Protein AF-A0A9N7R748-F1 (afdb_monomer_lite)

Secondary structure (DSSP, 8-state):
--SHHHHHHHTSTTTHHHHHHHHHHHHH-HHHHHHHHHHHHHHHHHHHHHHHHHHS-----------------------------THHHHHHHHHHHHHHTT-S-----HHHHHHHSPPPP--TT--HHHHHHHHTTT-HHHHHHTT--

InterPro domains:
  IPR008906 HAT, C-terminal dimerisation domain [PF05699] (110-140)
  IPR012337 Ribonuclease H-like superfamily [SSF53098] (3-142)
  IPR025525 hAT-like transposase, RNase-H fold [PF14372] (2-51)

Sequence (149 aa):
MNRIIFWATVFDPRDKFEFMEYSLSEMYGAEQGVALFESVKNGLFELFTEYERKYQPNVEDDNRGSSSSVSHVIDDFNSEKVMKKPVNRLKARYEKHKLESGSGRIKKTELQVYLDEEVLEDCEDLDVLKWWKINSGRFPFFRDWHVIF

Radius of gyration: 24.4 Å; chains: 1; bounding box: 74×35×53 Å

Structure (mmCIF, N/CA/C/O backbone):
data_AF-A0A9N7R748-F1
#
_entry.id   AF-A0A9N7R748-F1
#
loop_
_atom_site.group_PDB
_atom_site.id
_atom_site.type_symbol
_atom_site.label_atom_id
_atom_site.label_alt_id
_atom_site.label_comp_id
_atom_site.label_asym_id
_atom_site.label_entity_id
_atom_site.label_seq_id
_atom_site.pdbx_PDB_ins_code
_atom_site.Cartn_x
_atom_site.Cart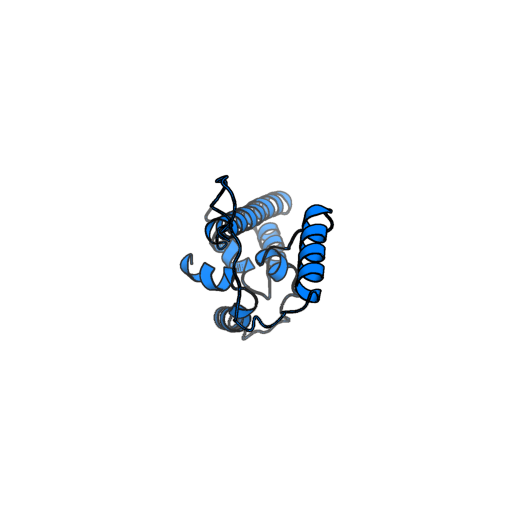n_y
_atom_site.Cartn_z
_atom_site.occupancy
_atom_site.B_iso_or_equiv
_atom_site.auth_seq_id
_atom_site.auth_comp_id
_atom_site.auth_asym_id
_atom_site.auth_atom_id
_atom_site.pdbx_PDB_model_num
ATOM 1 N N . MET A 1 1 ? 0.770 -8.193 16.420 1.00 70.25 1 MET A N 1
ATOM 2 C CA . MET A 1 1 ? -0.147 -8.172 15.260 1.00 70.25 1 MET A CA 1
ATOM 3 C C . MET A 1 1 ? 0.654 -8.491 14.010 1.00 70.25 1 MET A C 1
ATOM 5 O O . MET A 1 1 ? 1.737 -7.934 13.866 1.00 70.25 1 MET A O 1
ATOM 9 N N . ASN A 1 2 ? 0.176 -9.393 13.150 1.00 82.69 2 ASN A N 1
ATOM 10 C CA . ASN A 1 2 ? 0.826 -9.644 11.863 1.00 82.69 2 ASN A CA 1
ATOM 11 C C . ASN A 1 2 ? 0.501 -8.473 10.920 1.00 82.69 2 ASN A C 1
ATOM 13 O O . ASN A 1 2 ? -0.669 -8.252 10.633 1.00 82.69 2 ASN A O 1
ATOM 17 N N . ARG A 1 3 ? 1.505 -7.692 10.500 1.00 86.38 3 ARG A N 1
ATOM 18 C CA . ARG A 1 3 ? 1.302 -6.499 9.651 1.00 86.38 3 ARG A CA 1
ATOM 19 C C . ARG A 1 3 ? 1.166 -6.835 8.163 1.00 86.38 3 ARG A C 1
ATOM 21 O O . ARG A 1 3 ? 0.595 -6.049 7.419 1.00 86.38 3 ARG A O 1
ATOM 28 N N . ILE A 1 4 ? 1.613 -8.025 7.756 1.00 87.00 4 ILE A N 1
ATOM 29 C CA . ILE A 1 4 ? 1.618 -8.475 6.358 1.00 87.00 4 ILE A CA 1
ATOM 30 C C . ILE A 1 4 ? 0.207 -8.510 5.773 1.00 87.00 4 ILE A C 1
ATOM 32 O O . ILE A 1 4 ? 0.007 -8.092 4.638 1.00 87.00 4 ILE A O 1
ATOM 36 N N . ILE A 1 5 ? -0.774 -8.952 6.564 1.00 87.31 5 ILE A N 1
ATOM 37 C CA . ILE A 1 5 ? -2.171 -9.034 6.117 1.00 87.31 5 ILE A CA 1
ATOM 38 C C . ILE A 1 5 ? -2.730 -7.663 5.726 1.00 87.31 5 ILE A C 1
ATOM 40 O O . ILE A 1 5 ? -3.537 -7.578 4.813 1.00 87.31 5 ILE A O 1
ATOM 44 N N . PHE A 1 6 ? -2.272 -6.599 6.387 1.00 89.81 6 PHE A N 1
ATOM 45 C CA . PHE A 1 6 ? -2.672 -5.236 6.067 1.00 89.81 6 PHE A CA 1
ATOM 46 C C . PHE A 1 6 ? -1.907 -4.743 4.843 1.00 89.81 6 PHE A C 1
ATOM 48 O O . PHE A 1 6 ? -2.494 -4.205 3.918 1.00 89.81 6 PHE A O 1
ATOM 55 N N . TRP A 1 7 ? -0.598 -4.977 4.770 1.00 91.38 7 TRP A N 1
ATOM 56 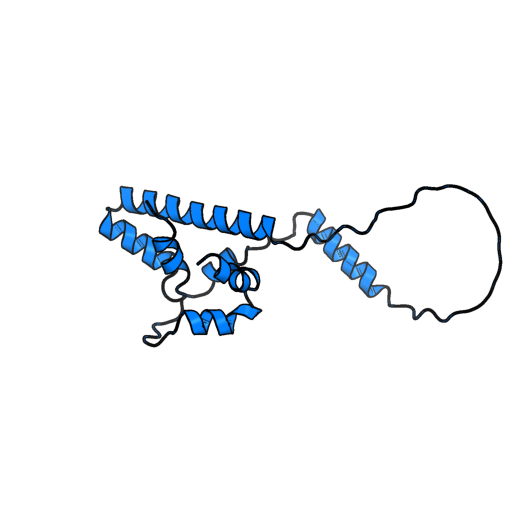C CA . TRP A 1 7 ? 0.178 -4.567 3.597 1.00 91.38 7 TRP A CA 1
ATOM 57 C C . TRP A 1 7 ? -0.330 -5.194 2.297 1.00 91.38 7 TRP A C 1
ATOM 59 O O . TRP A 1 7 ? -0.342 -4.515 1.277 1.00 91.38 7 TRP A O 1
ATOM 69 N N . ALA A 1 8 ? -0.818 -6.437 2.337 1.00 88.25 8 ALA A N 1
ATOM 70 C CA . ALA A 1 8 ? -1.440 -7.082 1.184 1.00 88.25 8 ALA A CA 1
ATOM 71 C C . ALA A 1 8 ? -2.620 -6.275 0.611 1.00 88.25 8 ALA A C 1
ATOM 73 O O . ALA A 1 8 ? -2.753 -6.205 -0.607 1.00 88.25 8 ALA A O 1
ATOM 74 N N . THR A 1 9 ? -3.427 -5.616 1.455 1.00 88.75 9 THR A N 1
ATOM 75 C CA . THR A 1 9 ? -4.554 -4.788 0.986 1.00 88.75 9 THR A CA 1
ATOM 76 C C . THR A 1 9 ? -4.083 -3.490 0.335 1.00 88.75 9 THR A C 1
ATOM 78 O O . THR A 1 9 ? -4.725 -3.007 -0.587 1.00 88.75 9 THR A O 1
ATOM 81 N N . VAL A 1 10 ? -2.934 -2.940 0.752 1.00 92.06 10 VAL A N 1
ATOM 82 C CA . VAL A 1 10 ? -2.349 -1.734 0.130 1.00 92.06 10 VAL A CA 1
ATOM 83 C C . VAL A 1 10 ? -1.944 -2.001 -1.316 1.00 92.06 10 VAL A C 1
ATOM 85 O O . VAL A 1 10 ? -2.014 -1.106 -2.154 1.00 92.06 10 VAL A O 1
ATOM 88 N N . PHE A 1 11 ? -1.511 -3.226 -1.617 1.00 90.44 11 PHE A N 1
ATOM 89 C CA . PHE A 1 11 ? -1.108 -3.632 -2.963 1.00 90.44 11 PHE A CA 1
ATOM 90 C C . PHE A 1 11 ? -2.288 -3.968 -3.883 1.00 90.44 11 PHE A C 1
ATOM 92 O O . PHE A 1 11 ? -2.059 -4.361 -5.028 1.00 90.44 11 PHE A O 1
ATOM 99 N N . ASP A 1 12 ? -3.530 -3.786 -3.425 1.00 90.50 12 ASP A N 1
ATOM 100 C CA . ASP A 1 12 ? -4.678 -3.687 -4.319 1.00 90.50 12 ASP A CA 1
ATOM 101 C C . ASP A 1 12 ? -4.759 -2.255 -4.886 1.00 90.50 12 ASP A C 1
ATOM 103 O O . ASP A 1 12 ? -4.923 -1.295 -4.122 1.00 90.50 12 ASP A O 1
ATOM 107 N N . PRO A 1 13 ? -4.630 -2.071 -6.212 1.00 90.56 13 PRO A N 1
ATOM 108 C CA . PRO A 1 13 ? -4.607 -0.748 -6.833 1.00 90.56 13 PRO A CA 1
ATOM 109 C C . PRO A 1 13 ? -5.953 -0.004 -6.788 1.00 90.56 13 PRO A C 1
ATOM 111 O O . PRO A 1 13 ? -5.984 1.159 -7.187 1.00 90.56 13 PRO A O 1
ATOM 114 N N . ARG A 1 14 ? -7.042 -0.636 -6.329 1.00 90.12 14 ARG A N 1
ATOM 115 C CA . ARG A 1 14 ? -8.365 -0.001 -6.155 1.00 90.12 14 ARG A CA 1
ATOM 116 C C . ARG A 1 14 ? -8.507 0.753 -4.834 1.00 90.12 14 ARG A C 1
ATOM 118 O O . ARG A 1 14 ? -9.215 1.744 -4.768 1.00 90.12 14 ARG A O 1
ATOM 125 N N . ASP A 1 15 ? -7.809 0.287 -3.805 1.00 86.62 15 ASP A N 1
ATOM 126 C CA . ASP A 1 15 ? -8.146 0.604 -2.414 1.00 86.62 15 ASP A CA 1
ATOM 127 C C . ASP A 1 15 ? -6.992 1.284 -1.662 1.00 86.62 15 ASP A C 1
ATOM 129 O O . ASP A 1 15 ? -7.191 2.214 -0.873 1.00 86.62 15 ASP A O 1
ATOM 133 N N . LYS A 1 16 ? -5.760 0.814 -1.910 1.00 91.44 16 LYS A N 1
ATOM 134 C CA . LYS A 1 16 ? -4.505 1.336 -1.346 1.00 91.44 16 LYS A CA 1
ATOM 135 C C . LYS A 1 16 ? -4.614 1.647 0.161 1.00 91.44 16 LYS A C 1
ATOM 137 O O . LYS A 1 16 ? -5.040 0.804 0.951 1.00 91.44 16 LYS A O 1
ATOM 142 N N . PHE A 1 17 ? -4.148 2.822 0.596 1.00 94.06 17 PHE A N 1
ATOM 143 C CA . PHE A 1 17 ? -4.216 3.230 2.002 1.00 94.06 17 PHE A CA 1
ATOM 144 C C . PHE A 1 17 ? -5.578 3.790 2.412 1.00 94.06 17 PHE A C 1
ATOM 146 O O . PHE A 1 17 ? -5.915 3.703 3.590 1.00 94.06 17 PHE A O 1
ATOM 153 N N . GLU A 1 18 ? -6.353 4.318 1.468 1.00 91.06 18 GLU A N 1
ATOM 154 C CA . GLU A 1 18 ? -7.633 4.980 1.731 1.00 91.06 18 GLU A CA 1
ATOM 155 C C . GLU A 1 18 ? -8.630 3.992 2.347 1.00 91.06 18 GLU A C 1
ATOM 157 O O . GLU A 1 18 ? -9.191 4.242 3.417 1.00 91.06 18 GLU A O 1
ATOM 162 N N . PHE A 1 19 ? -8.760 2.804 1.750 1.00 90.88 19 PHE A N 1
ATOM 163 C CA . PHE A 1 19 ? -9.617 1.750 2.290 1.00 90.88 19 PHE A CA 1
ATOM 164 C C . PHE A 1 19 ? -9.111 1.188 3.623 1.00 90.88 19 PHE A C 1
ATOM 166 O O . PHE A 1 19 ? -9.907 0.846 4.501 1.00 90.88 19 PHE A O 1
ATOM 173 N N . MET A 1 20 ? -7.791 1.081 3.804 1.00 93.12 20 MET A N 1
ATOM 174 C CA . MET A 1 20 ? -7.215 0.576 5.051 1.00 93.12 20 MET A CA 1
ATOM 175 C C . MET A 1 20 ? -7.486 1.523 6.218 1.00 93.12 20 MET A C 1
ATOM 177 O O . MET A 1 20 ? -7.887 1.064 7.287 1.00 93.12 20 MET A O 1
ATOM 181 N N . GLU A 1 21 ? -7.249 2.822 6.033 1.00 94.50 21 GLU A N 1
ATOM 182 C CA . GLU A 1 21 ? -7.481 3.833 7.066 1.00 94.50 21 GLU A CA 1
ATOM 183 C C . GLU A 1 21 ? -8.951 3.846 7.491 1.00 94.50 21 GLU A C 1
ATOM 185 O O . GLU A 1 21 ? -9.254 3.828 8.690 1.00 94.50 21 GLU A O 1
ATOM 190 N N . TYR A 1 22 ? -9.854 3.777 6.509 1.00 93.56 22 TYR A N 1
ATOM 191 C CA . TYR A 1 22 ? -11.285 3.638 6.742 1.00 93.56 22 TYR A CA 1
ATOM 192 C C . TYR A 1 22 ? -11.612 2.353 7.520 1.00 93.56 22 TYR A C 1
ATOM 194 O O . TYR A 1 22 ? -12.194 2.413 8.601 1.00 93.56 22 TYR A O 1
ATOM 202 N N . SER A 1 23 ? -11.165 1.192 7.032 1.00 93.06 23 SER A N 1
ATOM 203 C CA . SER A 1 23 ? -11.454 -0.115 7.640 1.00 93.06 23 SER A CA 1
ATOM 204 C C . SER A 1 23 ? -10.949 -0.225 9.080 1.00 93.06 23 SER A C 1
ATOM 206 O O . SER A 1 23 ? -11.632 -0.764 9.950 1.00 93.06 23 SER A O 1
ATOM 208 N N . LEU A 1 24 ? -9.751 0.296 9.359 1.00 94.38 24 LEU A N 1
ATOM 209 C CA . LEU A 1 24 ? -9.177 0.275 10.702 1.00 94.38 24 LEU A CA 1
ATOM 210 C C . LEU A 1 24 ? -9.924 1.212 11.653 1.00 94.38 24 LEU A C 1
ATOM 212 O O . LEU A 1 24 ? -10.163 0.841 12.803 1.00 94.38 24 LEU A O 1
ATOM 216 N N . SER A 1 25 ? -10.320 2.390 11.175 1.00 95.56 25 SER A N 1
ATOM 217 C CA . SER A 1 25 ? -11.144 3.334 11.935 1.00 95.56 25 SER A CA 1
ATOM 218 C C . SER A 1 25 ? -12.516 2.750 12.281 1.00 95.56 25 SER A C 1
ATOM 220 O O . SER A 1 25 ? -12.949 2.869 13.426 1.00 95.56 25 SER A O 1
ATOM 222 N N . GLU A 1 26 ? -13.163 2.054 11.344 1.00 96.00 26 GLU A N 1
ATOM 223 C CA . GLU A 1 26 ? -14.462 1.405 11.572 1.00 96.00 26 GLU A CA 1
ATOM 224 C C . GLU A 1 26 ? -14.369 0.235 12.563 1.00 96.00 26 GLU A C 1
ATOM 226 O O . GLU A 1 26 ? -15.220 0.077 13.437 1.00 96.00 26 GLU A O 1
ATOM 231 N N . MET A 1 27 ? -13.323 -0.590 12.465 1.00 94.69 27 MET A N 1
ATOM 232 C CA . MET A 1 27 ? -13.174 -1.782 13.309 1.00 94.69 27 MET A CA 1
ATOM 233 C C . MET A 1 27 ? -12.716 -1.474 14.739 1.00 94.69 27 MET A C 1
ATOM 235 O O . MET A 1 27 ? -13.104 -2.180 15.673 1.00 94.69 27 MET A O 1
ATOM 239 N N . TYR A 1 28 ? -11.850 -0.472 14.911 1.00 94.31 28 TYR A N 1
ATOM 240 C CA . TYR A 1 28 ? -11.173 -0.197 16.184 1.00 94.31 28 TYR A CA 1
ATOM 241 C C . TYR A 1 28 ? -11.565 1.147 16.810 1.00 94.31 28 TYR A C 1
ATOM 243 O O . TYR A 1 28 ? -11.164 1.420 17.940 1.00 94.31 28 TYR A O 1
ATOM 251 N N . GLY A 1 29 ? -12.369 1.958 16.119 1.00 95.56 29 GLY A N 1
ATOM 252 C CA . GLY A 1 29 ? -12.730 3.313 16.524 1.00 95.56 29 GLY A CA 1
ATOM 253 C C . GLY A 1 29 ? -11.741 4.364 16.012 1.00 95.56 29 GLY A C 1
ATOM 254 O O . GLY A 1 29 ? -10.598 4.062 15.677 1.00 95.56 29 GLY A O 1
ATOM 255 N N . ALA A 1 30 ? -12.179 5.625 15.976 1.00 92.31 30 ALA A N 1
ATOM 256 C CA . ALA A 1 30 ? -11.437 6.716 15.339 1.00 92.31 30 ALA A CA 1
ATOM 257 C C . ALA A 1 30 ? -10.039 6.972 15.938 1.00 92.31 30 ALA A C 1
ATOM 259 O O . ALA A 1 30 ? -9.116 7.310 15.209 1.00 92.31 30 ALA A O 1
ATOM 260 N N . GLU A 1 31 ? -9.849 6.808 17.250 1.00 94.62 31 GLU A N 1
ATOM 261 C CA . GLU A 1 31 ? -8.548 7.074 17.882 1.00 94.62 31 GLU A CA 1
ATOM 262 C C . GLU A 1 31 ? -7.588 5.887 17.714 1.00 94.62 31 GLU A C 1
ATOM 264 O O . GLU A 1 31 ? -6.472 6.033 17.208 1.00 94.62 31 GLU A O 1
ATOM 269 N N . GLN A 1 32 ? -8.026 4.686 18.103 1.00 95.69 32 GLN A N 1
ATOM 270 C CA . GLN A 1 32 ? -7.201 3.479 18.047 1.00 95.69 32 GLN A CA 1
ATOM 271 C C . GLN A 1 32 ? -6.957 3.022 16.604 1.00 95.69 32 GLN A C 1
ATOM 273 O O . GLN A 1 32 ? -5.857 2.564 16.294 1.00 95.69 32 GLN A O 1
ATOM 278 N N . GLY A 1 33 ? -7.948 3.165 15.722 1.00 95.81 33 GLY A N 1
ATOM 279 C CA . GLY A 1 33 ? -7.850 2.833 14.303 1.00 95.81 33 GLY A CA 1
ATOM 280 C C . GLY A 1 33 ? -6.824 3.696 13.574 1.00 95.81 33 GLY A C 1
ATOM 281 O O . GLY A 1 33 ? -5.948 3.148 12.907 1.00 95.81 33 GLY A O 1
ATOM 282 N N . VAL A 1 34 ? -6.843 5.017 13.787 1.00 95.75 34 VAL A N 1
ATOM 283 C CA . VAL A 1 34 ? -5.841 5.941 13.223 1.00 95.75 34 VAL A CA 1
ATOM 284 C C . VAL A 1 34 ? -4.439 5.627 13.749 1.00 95.75 34 VAL A C 1
ATOM 286 O O . VAL A 1 34 ? -3.487 5.542 12.971 1.00 95.75 34 VAL A O 1
ATOM 289 N N . ALA A 1 35 ? -4.290 5.381 15.056 1.00 95.81 35 ALA A N 1
ATOM 290 C CA . ALA A 1 35 ? -2.996 5.004 15.629 1.00 95.81 35 ALA A CA 1
ATOM 291 C C . ALA A 1 35 ? -2.461 3.683 15.041 1.00 95.81 35 ALA A C 1
ATOM 293 O O . ALA A 1 35 ? -1.260 3.539 14.783 1.00 95.81 35 ALA A O 1
ATOM 294 N N . LEU A 1 36 ? -3.350 2.714 14.804 1.00 95.31 36 LEU A N 1
ATOM 295 C CA . LEU A 1 36 ? -3.002 1.435 14.197 1.00 95.31 36 LEU A CA 1
ATOM 296 C C . LEU A 1 36 ? -2.620 1.586 12.722 1.00 95.31 36 LEU A C 1
ATOM 298 O O . LEU A 1 36 ? -1.618 1.007 12.298 1.00 95.31 36 LEU A O 1
ATOM 302 N N . PHE A 1 37 ? -3.374 2.389 11.969 1.00 96.38 37 PHE A N 1
ATOM 303 C CA . PHE A 1 37 ? -3.090 2.721 10.576 1.00 96.38 37 PHE A CA 1
ATOM 304 C C . PHE A 1 37 ? -1.700 3.337 10.427 1.00 96.38 37 PHE A C 1
ATOM 306 O O . PHE A 1 37 ? -0.877 2.810 9.678 1.00 96.38 37 PHE A O 1
ATOM 313 N N . GLU A 1 38 ? -1.385 4.373 11.207 1.00 96.56 38 GLU A N 1
ATOM 314 C CA . GLU A 1 38 ? -0.067 5.012 11.181 1.00 96.56 38 GLU A CA 1
ATOM 315 C C . GLU A 1 38 ? 1.054 4.022 11.539 1.00 96.56 38 GLU A C 1
ATOM 317 O O . GLU A 1 38 ? 2.106 3.999 10.899 1.00 96.56 38 GLU A O 1
ATOM 322 N N . SER A 1 39 ? 0.828 3.116 12.497 1.00 95.56 39 SER A N 1
ATOM 323 C CA . SER A 1 39 ? 1.800 2.063 12.827 1.00 95.56 39 SER A CA 1
ATOM 324 C C . SER A 1 39 ? 2.056 1.091 11.664 1.00 95.56 39 SER A C 1
ATOM 326 O O . SER A 1 39 ? 3.204 0.714 11.402 1.00 95.56 39 SER A O 1
ATOM 328 N N . VAL A 1 40 ? 1.002 0.671 10.958 1.00 95.12 40 VAL A N 1
ATOM 329 C CA . VAL A 1 40 ? 1.091 -0.246 9.809 1.00 95.12 40 VAL A CA 1
ATOM 330 C C . VAL A 1 40 ? 1.735 0.438 8.604 1.00 95.12 40 VAL A C 1
AT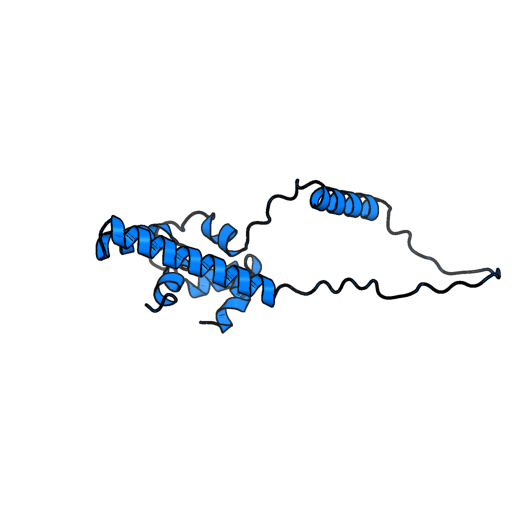OM 332 O O . VAL A 1 40 ? 2.632 -0.145 7.988 1.00 95.12 40 VAL A O 1
ATOM 335 N N . LYS A 1 41 ? 1.314 1.669 8.302 1.00 95.38 41 LYS A N 1
ATOM 336 C CA . LYS A 1 41 ? 1.821 2.518 7.220 1.00 95.38 41 LYS A CA 1
ATOM 337 C C . LYS A 1 41 ? 3.312 2.791 7.373 1.00 95.38 41 LYS A C 1
ATOM 339 O O . LYS A 1 41 ? 4.076 2.505 6.453 1.00 95.38 41 LYS A O 1
ATOM 344 N N . ASN A 1 42 ? 3.746 3.257 8.546 1.00 95.44 42 ASN A N 1
ATOM 345 C CA . ASN A 1 42 ? 5.165 3.509 8.812 1.00 95.44 42 ASN A CA 1
ATOM 346 C C . ASN A 1 42 ? 5.990 2.222 8.693 1.00 95.44 42 ASN A C 1
ATOM 348 O O . ASN A 1 42 ? 7.034 2.221 8.045 1.00 95.44 42 ASN A O 1
ATOM 352 N N . GLY A 1 43 ? 5.466 1.098 9.197 1.00 94.50 43 GLY A N 1
ATOM 353 C CA . GLY A 1 43 ? 6.109 -0.204 9.025 1.00 94.50 43 GLY A CA 1
ATOM 354 C C . GLY A 1 43 ? 6.277 -0.626 7.560 1.00 94.50 43 GLY A C 1
ATOM 355 O O . GLY A 1 43 ? 7.295 -1.224 7.226 1.00 94.50 43 GLY A O 1
ATOM 356 N N . LEU A 1 44 ? 5.319 -0.309 6.678 1.00 93.94 44 LEU A N 1
ATOM 357 C CA . LEU A 1 44 ? 5.438 -0.603 5.245 1.00 93.94 44 LEU A CA 1
ATOM 358 C C . LEU A 1 44 ? 6.535 0.238 4.588 1.00 93.94 44 LEU A C 1
ATOM 360 O O . LEU A 1 44 ? 7.345 -0.290 3.828 1.00 93.94 44 LEU A O 1
ATOM 364 N N . PHE A 1 45 ? 6.578 1.537 4.894 1.00 93.19 45 PHE A N 1
ATOM 365 C CA . PHE A 1 45 ? 7.606 2.432 4.362 1.00 93.19 45 PHE A CA 1
ATOM 366 C C . PHE A 1 45 ? 9.008 2.039 4.827 1.00 93.19 45 PHE A C 1
ATOM 368 O O . PHE A 1 45 ? 9.927 2.004 4.008 1.00 93.19 45 PHE A O 1
ATOM 375 N N . GLU A 1 46 ? 9.180 1.717 6.109 1.00 92.88 46 GLU A N 1
ATOM 376 C CA . GLU A 1 46 ? 10.454 1.241 6.662 1.00 92.88 46 GLU A CA 1
ATOM 377 C C . GLU A 1 46 ? 10.915 -0.042 5.969 1.00 92.88 46 GLU A C 1
ATOM 379 O O . GLU A 1 46 ? 12.049 -0.122 5.493 1.00 92.88 46 GLU A O 1
ATOM 384 N N . LEU A 1 47 ? 10.008 -1.014 5.849 1.00 91.06 47 LEU A N 1
ATOM 385 C CA . LEU A 1 47 ? 10.272 -2.288 5.197 1.00 91.06 47 LEU A CA 1
ATOM 386 C C . LEU A 1 47 ? 10.702 -2.099 3.735 1.00 91.06 47 LEU A C 1
ATOM 388 O O . LEU A 1 47 ? 11.705 -2.667 3.300 1.00 91.06 47 LEU A O 1
ATOM 392 N N . PHE A 1 48 ? 9.962 -1.285 2.982 1.00 89.88 48 PHE A N 1
ATOM 393 C CA . PHE A 1 48 ? 10.269 -1.028 1.579 1.00 89.88 48 PHE A CA 1
ATOM 394 C C . PHE A 1 48 ? 11.597 -0.280 1.413 1.00 89.88 48 PHE A C 1
ATOM 396 O O . PHE A 1 48 ? 12.402 -0.623 0.551 1.00 89.88 48 PHE A O 1
ATOM 403 N N . THR A 1 49 ? 11.873 0.686 2.292 1.00 88.81 49 THR A N 1
ATOM 404 C CA . THR A 1 49 ? 13.142 1.430 2.307 1.00 88.81 49 THR A CA 1
ATOM 405 C C . THR A 1 49 ? 14.329 0.506 2.581 1.00 88.81 49 THR A C 1
ATOM 407 O O . THR A 1 49 ? 15.374 0.612 1.938 1.00 88.81 49 THR A O 1
ATOM 410 N N . GLU A 1 50 ? 14.192 -0.423 3.530 1.00 88.56 50 GLU A N 1
ATOM 411 C CA . GLU A 1 50 ? 15.221 -1.425 3.806 1.00 88.56 50 GLU A CA 1
ATOM 412 C C . GLU A 1 50 ? 15.437 -2.368 2.619 1.00 88.56 50 GLU A C 1
ATOM 414 O O . GLU A 1 50 ? 16.584 -2.692 2.294 1.00 88.56 50 GLU A O 1
ATOM 419 N N . TYR A 1 51 ? 14.363 -2.775 1.948 1.00 88.25 51 TYR A N 1
ATOM 420 C CA . TYR A 1 51 ? 14.468 -3.602 0.756 1.00 88.25 51 TYR A CA 1
ATOM 421 C C . TYR A 1 51 ? 15.181 -2.898 -0.386 1.00 88.25 51 TYR A C 1
ATOM 423 O O . TYR A 1 51 ? 16.156 -3.440 -0.906 1.00 88.25 51 TYR A O 1
ATOM 431 N N . GLU A 1 52 ? 14.758 -1.680 -0.734 1.00 85.25 52 GLU A N 1
ATOM 432 C CA . GLU A 1 52 ? 15.435 -0.884 -1.755 1.00 85.25 52 GLU A CA 1
ATOM 433 C C . GLU A 1 52 ? 16.915 -0.745 -1.400 1.00 85.25 52 GLU A C 1
ATOM 435 O O . GLU A 1 52 ? 17.762 -1.097 -2.208 1.00 85.25 52 GLU A O 1
ATOM 440 N N . ARG A 1 53 ? 17.259 -0.368 -0.163 1.00 85.56 53 ARG A N 1
ATOM 441 C CA . ARG A 1 53 ? 18.660 -0.263 0.280 1.00 85.56 53 ARG A CA 1
ATOM 442 C C . ARG A 1 53 ? 19.453 -1.563 0.104 1.00 85.56 53 ARG A C 1
ATOM 444 O O . ARG A 1 53 ? 20.642 -1.508 -0.196 1.00 85.56 53 ARG A O 1
ATOM 451 N N . LYS A 1 54 ? 18.840 -2.724 0.350 1.00 85.69 54 LYS A N 1
ATOM 452 C CA . LYS A 1 54 ? 19.518 -4.029 0.288 1.00 85.69 54 LYS A CA 1
ATOM 453 C C . LYS A 1 54 ? 19.723 -4.524 -1.144 1.00 85.69 54 LYS A C 1
ATOM 455 O O . LYS A 1 54 ? 20.717 -5.198 -1.403 1.00 85.69 54 LYS A O 1
ATOM 460 N N . TYR A 1 55 ? 18.786 -4.226 -2.039 1.00 81.75 55 TYR A N 1
ATOM 461 C CA . TYR A 1 55 ? 18.761 -4.753 -3.408 1.00 81.75 55 TYR A CA 1
ATOM 462 C C . TYR A 1 55 ? 19.018 -3.690 -4.478 1.00 81.75 55 TYR A C 1
ATOM 464 O O . TYR A 1 55 ? 19.056 -4.011 -5.665 1.00 81.75 55 TYR A O 1
ATOM 472 N N . GLN A 1 56 ? 19.237 -2.435 -4.084 1.00 78.94 56 GLN A N 1
ATOM 473 C CA . GLN A 1 56 ? 19.731 -1.408 -4.983 1.00 78.94 56 GLN A CA 1
ATOM 474 C C . GLN A 1 56 ? 21.069 -1.894 -5.550 1.00 78.94 56 GLN A C 1
ATOM 476 O O . GLN A 1 56 ? 21.961 -2.257 -4.779 1.00 78.94 56 GLN A O 1
ATOM 481 N N . PRO A 1 57 ? 21.225 -1.946 -6.884 1.00 69.06 57 PRO A N 1
ATOM 482 C CA . PRO A 1 57 ? 22.485 -2.356 -7.469 1.00 69.06 57 PRO A CA 1
ATOM 483 C C . PRO A 1 57 ? 23.562 -1.407 -6.954 1.00 69.06 57 PRO A C 1
ATOM 485 O O . PRO A 1 57 ? 23.472 -0.194 -7.169 1.00 69.06 57 PRO A O 1
ATOM 488 N N . ASN A 1 58 ? 24.562 -1.959 -6.259 1.00 55.16 58 ASN A N 1
ATOM 489 C CA . ASN A 1 58 ? 25.803 -1.248 -6.010 1.00 55.16 58 ASN A CA 1
ATOM 490 C C . ASN A 1 58 ? 26.308 -0.829 -7.385 1.00 55.16 58 ASN A C 1
ATOM 492 O O . ASN A 1 58 ? 26.783 -1.652 -8.166 1.00 55.16 58 ASN A O 1
ATOM 496 N N . VAL A 1 59 ? 26.168 0.454 -7.704 1.00 53.31 59 VAL A N 1
ATOM 497 C CA . VAL A 1 59 ? 27.027 1.058 -8.705 1.00 53.31 59 VAL A CA 1
ATOM 498 C C . VAL A 1 59 ? 28.381 1.056 -8.019 1.00 53.31 59 VAL A C 1
ATOM 500 O O . VAL A 1 59 ? 28.688 1.960 -7.247 1.00 53.31 59 VAL A O 1
ATOM 503 N N . GLU A 1 60 ? 29.117 -0.045 -8.170 1.00 45.03 60 GLU A N 1
ATOM 504 C CA . GLU A 1 60 ? 30.521 -0.090 -7.809 1.00 45.03 60 GLU A CA 1
ATOM 505 C C . GLU A 1 60 ? 31.153 1.104 -8.520 1.00 45.03 60 GLU A C 1
ATOM 507 O O . GLU A 1 60 ? 31.145 1.206 -9.749 1.00 45.03 60 GLU A O 1
ATOM 512 N N . ASP A 1 61 ? 31.564 2.085 -7.720 1.00 46.41 61 ASP A N 1
ATOM 513 C CA . ASP A 1 61 ? 32.348 3.222 -8.161 1.00 46.41 61 ASP A CA 1
ATOM 514 C C . ASP A 1 61 ? 33.689 2.632 -8.598 1.00 46.41 61 ASP A C 1
ATOM 516 O O . ASP A 1 61 ? 34.602 2.414 -7.797 1.00 46.41 61 ASP A O 1
ATOM 520 N N . ASP A 1 62 ? 33.741 2.245 -9.870 1.00 38.47 62 ASP A N 1
ATOM 521 C CA . ASP A 1 62 ? 34.850 1.576 -10.539 1.00 38.47 62 ASP A CA 1
ATOM 522 C C . ASP A 1 62 ? 35.979 2.593 -10.787 1.00 38.47 62 ASP A C 1
ATOM 524 O O . ASP A 1 62 ? 36.418 2.859 -11.904 1.00 38.47 62 ASP A O 1
ATOM 528 N N . ASN A 1 63 ? 36.415 3.248 -9.712 1.00 45.69 63 ASN A N 1
ATOM 529 C CA . ASN A 1 63 ? 37.499 4.213 -9.703 1.00 45.69 63 ASN A CA 1
ATOM 530 C C . ASN A 1 63 ? 38.531 3.812 -8.642 1.00 45.69 63 ASN A C 1
ATOM 532 O O . ASN A 1 63 ? 38.911 4.583 -7.759 1.00 45.69 63 ASN A O 1
ATOM 536 N N . ARG A 1 64 ? 38.984 2.556 -8.722 1.00 43.84 64 ARG A N 1
ATOM 537 C CA . ARG A 1 64 ? 40.177 2.068 -8.025 1.00 43.84 64 ARG A CA 1
ATOM 538 C C . ARG A 1 64 ? 41.385 2.067 -8.970 1.00 43.84 64 ARG A C 1
ATOM 540 O O . ARG A 1 64 ? 41.451 1.260 -9.887 1.00 43.84 64 ARG A O 1
ATOM 547 N N . GLY A 1 65 ? 42.374 2.905 -8.638 1.00 34.44 65 GLY A N 1
ATOM 548 C CA . GLY A 1 65 ? 43.776 2.827 -9.088 1.00 34.44 65 GLY A CA 1
ATOM 549 C C . GLY A 1 65 ? 44.085 3.655 -10.346 1.00 34.44 65 GLY A C 1
ATOM 550 O O . GLY A 1 65 ? 43.395 3.542 -11.343 1.00 34.44 65 GLY A O 1
ATOM 551 N N . SER A 1 66 ? 45.097 4.523 -10.409 1.00 34.06 66 SER A N 1
ATOM 552 C CA . SER A 1 66 ? 46.385 4.455 -9.723 1.00 34.06 66 SER A CA 1
ATOM 553 C C . SER A 1 66 ? 47.015 5.838 -9.564 1.00 34.06 66 SER A C 1
ATOM 555 O O . SER A 1 66 ? 47.228 6.564 -10.532 1.00 34.06 66 SER A O 1
ATOM 557 N N . SER A 1 67 ? 47.402 6.158 -8.333 1.00 40.72 67 SER A N 1
ATOM 558 C CA . SER A 1 67 ? 48.517 7.052 -8.044 1.00 40.72 67 SER A CA 1
ATOM 559 C C . SER A 1 67 ? 49.823 6.264 -8.180 1.00 40.72 67 SER A C 1
ATOM 561 O O . SER A 1 67 ? 50.149 5.457 -7.311 1.00 40.72 67 SER A O 1
ATOM 563 N N . SER A 1 68 ? 50.582 6.504 -9.244 1.00 33.47 68 SER A N 1
ATOM 564 C CA . SER A 1 68 ? 52.011 6.182 -9.286 1.00 33.47 68 SER A CA 1
ATOM 565 C C . SER A 1 68 ? 52.717 7.130 -10.248 1.00 33.47 68 SER A C 1
ATOM 567 O O . SER A 1 68 ? 52.484 7.110 -11.454 1.00 33.47 68 SER A O 1
ATOM 569 N N . SER A 1 69 ? 53.567 7.978 -9.681 1.00 37.16 69 SER A N 1
ATOM 570 C CA . SER A 1 69 ? 54.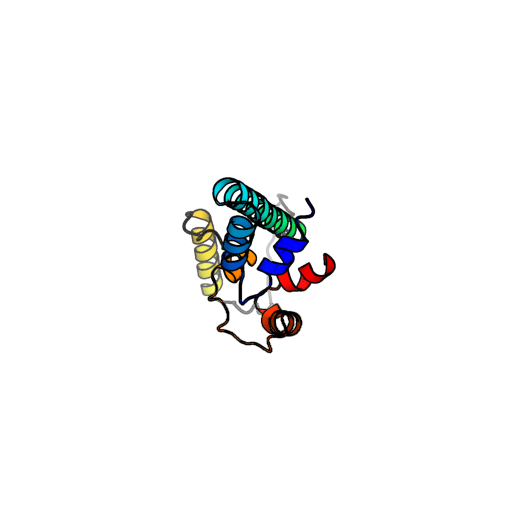559 8.785 -10.380 1.00 37.16 69 SER A CA 1
ATOM 571 C C . SER A 1 69 ? 55.504 7.905 -11.210 1.00 37.16 69 SER A C 1
ATOM 573 O O . SER A 1 69 ? 55.886 6.841 -10.731 1.00 37.16 69 SER A O 1
ATOM 575 N N . VAL A 1 70 ? 55.910 8.381 -12.398 1.00 31.17 70 VAL A N 1
ATOM 576 C CA . VAL A 1 70 ? 57.291 8.440 -12.948 1.00 31.17 70 VAL A CA 1
ATOM 577 C C . VAL A 1 70 ? 57.258 8.612 -14.487 1.00 31.17 70 VAL A C 1
ATOM 579 O O . VAL A 1 70 ? 56.722 7.786 -15.211 1.00 31.17 70 VAL A O 1
ATOM 582 N N . SER A 1 71 ? 57.829 9.742 -14.920 1.00 30.91 71 SER A N 1
ATOM 583 C CA . SER A 1 71 ? 58.654 10.067 -16.104 1.00 30.91 71 SER A CA 1
ATOM 584 C C . SER A 1 71 ? 58.447 9.443 -17.506 1.00 30.91 71 SER A C 1
ATOM 586 O O . SER A 1 71 ? 58.536 8.238 -17.684 1.00 30.91 71 SER A O 1
ATOM 588 N N . HIS A 1 72 ? 58.355 10.358 -18.493 1.00 34.25 72 HIS A N 1
ATOM 589 C CA . HIS A 1 72 ? 58.894 10.378 -19.877 1.00 34.25 72 HIS A CA 1
ATOM 590 C C . HIS A 1 72 ? 59.076 9.061 -20.661 1.00 34.25 72 HIS A C 1
ATOM 592 O O . HIS A 1 72 ? 59.919 8.270 -20.270 1.00 34.25 72 HIS A O 1
ATOM 598 N N . VAL A 1 73 ? 58.472 8.928 -21.859 1.00 32.34 73 VAL A N 1
ATOM 599 C CA . VAL A 1 73 ? 59.078 9.186 -23.198 1.00 32.34 73 VAL A CA 1
ATOM 600 C C . VAL A 1 73 ? 58.009 9.148 -24.314 1.00 32.34 73 VAL A C 1
ATOM 602 O O . VAL A 1 73 ? 56.935 8.583 -24.143 1.00 32.34 73 VAL A O 1
ATOM 605 N N . ILE A 1 74 ? 58.326 9.816 -25.425 1.00 36.31 74 ILE A N 1
ATOM 606 C CA . ILE A 1 74 ? 57.585 10.013 -26.687 1.00 36.31 74 ILE A CA 1
ATOM 607 C C . ILE A 1 74 ? 57.628 8.725 -27.536 1.00 36.31 74 ILE A C 1
ATOM 609 O O . ILE A 1 74 ? 58.692 8.117 -27.552 1.00 36.31 74 ILE A O 1
ATOM 613 N N . ASP A 1 75 ? 56.548 8.334 -28.234 1.00 30.95 75 ASP A N 1
ATOM 614 C CA . ASP A 1 75 ? 56.514 8.145 -29.708 1.00 30.95 75 ASP A CA 1
ATOM 615 C C . ASP A 1 75 ? 55.125 7.710 -30.237 1.00 30.95 75 ASP A C 1
ATOM 617 O O . ASP A 1 75 ? 54.204 7.391 -29.488 1.00 30.95 75 ASP A O 1
ATOM 621 N N . ASP A 1 76 ? 55.026 7.788 -31.554 1.00 31.53 76 ASP A N 1
ATOM 622 C CA . ASP A 1 76 ? 53.932 8.109 -32.456 1.00 31.53 76 ASP A CA 1
ATOM 623 C C . ASP A 1 76 ? 53.085 6.914 -32.974 1.00 31.53 76 ASP A C 1
ATOM 625 O O . ASP A 1 76 ? 53.420 5.741 -32.826 1.00 31.53 76 ASP A O 1
ATOM 629 N N . PHE A 1 77 ? 52.006 7.285 -33.671 1.00 32.50 77 PHE A N 1
ATOM 630 C CA . PHE A 1 77 ? 51.174 6.555 -34.637 1.00 32.50 77 PHE A CA 1
ATOM 631 C C . PHE A 1 77 ? 50.098 5.520 -34.219 1.00 32.50 77 PHE A C 1
ATOM 633 O O . PHE A 1 77 ? 50.343 4.368 -33.879 1.00 32.50 77 PHE A O 1
ATOM 640 N N . ASN A 1 78 ? 48.869 5.937 -34.570 1.00 37.56 78 ASN A N 1
ATOM 641 C CA . ASN A 1 78 ? 47.771 5.182 -35.193 1.00 37.56 78 ASN A CA 1
ATOM 642 C C . ASN A 1 78 ? 46.766 4.419 -34.304 1.00 37.56 78 ASN A C 1
ATOM 644 O O . ASN A 1 78 ? 46.980 3.277 -33.920 1.00 37.56 78 ASN A O 1
ATOM 648 N N . SER A 1 79 ? 45.578 5.008 -34.113 1.00 32.44 79 SER A N 1
ATOM 649 C CA . SER A 1 79 ? 44.290 4.306 -34.266 1.00 32.44 79 SER A CA 1
ATOM 650 C C . SER A 1 79 ? 43.139 5.299 -34.120 1.00 32.44 79 SER A C 1
ATOM 652 O O . SER A 1 79 ? 43.006 5.980 -33.102 1.00 32.44 79 SER A O 1
ATOM 654 N N . GLU A 1 80 ? 42.274 5.334 -35.129 1.00 39.38 80 GLU A N 1
ATOM 655 C CA . GLU A 1 80 ? 40.966 5.986 -35.131 1.00 39.38 80 GLU A CA 1
ATOM 656 C C . GLU A 1 80 ? 40.239 5.804 -33.791 1.00 39.38 80 GLU A C 1
ATOM 658 O O . GLU A 1 80 ? 39.821 4.703 -33.428 1.00 39.38 80 GLU A O 1
ATOM 663 N N . LYS A 1 81 ? 40.049 6.892 -33.040 1.00 37.50 81 LYS A N 1
ATOM 664 C CA . LYS A 1 81 ? 39.151 6.899 -31.885 1.00 37.50 81 LYS A CA 1
ATOM 665 C C . LYS A 1 81 ? 38.036 7.888 -32.158 1.00 37.50 81 LYS A C 1
ATOM 667 O O . LYS A 1 81 ? 38.172 9.092 -31.957 1.00 37.50 81 LYS A O 1
ATOM 672 N N . VAL A 1 82 ? 36.932 7.332 -32.653 1.00 41.28 82 VAL A N 1
ATOM 673 C CA . VAL A 1 82 ? 35.629 7.975 -32.833 1.00 41.28 82 VAL A CA 1
ATOM 674 C C . VAL A 1 82 ? 35.361 8.928 -31.669 1.00 41.28 82 VAL A C 1
ATOM 676 O O . VAL A 1 82 ? 35.127 8.521 -30.528 1.00 41.28 82 VAL A O 1
ATOM 679 N N . MET A 1 83 ? 35.418 10.218 -31.979 1.00 42.44 83 MET A N 1
ATOM 680 C CA . MET A 1 83 ? 35.249 11.334 -31.061 1.00 42.44 83 MET A CA 1
ATOM 681 C C . MET A 1 83 ? 33.773 11.399 -30.635 1.00 42.44 83 MET A C 1
ATOM 683 O O . MET A 1 83 ? 32.956 12.117 -31.212 1.00 42.44 83 MET A O 1
ATOM 687 N N . LYS A 1 84 ? 33.389 10.581 -29.644 1.00 43.31 84 LYS A N 1
ATOM 688 C CA . LYS A 1 84 ? 32.052 10.626 -29.036 1.00 43.31 84 LYS A CA 1
ATOM 689 C C . LYS A 1 84 ? 31.892 11.972 -28.307 1.00 43.31 84 LYS A C 1
ATOM 691 O O . LYS A 1 84 ? 32.603 12.291 -27.360 1.00 43.31 84 LYS A O 1
ATOM 696 N N . LYS A 1 85 ? 30.970 12.765 -28.851 1.00 51.25 85 LYS A N 1
ATOM 697 C CA . LYS A 1 85 ? 30.733 14.210 -28.713 1.00 51.25 85 LYS A CA 1
ATOM 698 C C . LYS A 1 85 ? 30.740 14.788 -27.271 1.00 51.25 85 LYS A C 1
ATOM 700 O O . LYS A 1 85 ? 30.226 14.157 -26.347 1.00 51.25 85 LYS A O 1
ATOM 705 N N . PRO A 1 86 ? 31.174 16.057 -27.091 1.00 54.00 86 PRO A N 1
ATOM 706 C CA . PRO A 1 86 ? 31.198 16.794 -25.810 1.00 54.00 86 PRO A CA 1
ATOM 707 C C . PRO A 1 86 ? 29.826 16.984 -25.132 1.00 54.00 86 PRO A C 1
ATOM 709 O O . PRO A 1 86 ? 29.767 17.274 -23.937 1.00 54.00 86 PRO A O 1
ATOM 712 N N . VAL A 1 87 ? 28.727 16.759 -25.860 1.00 55.53 87 VAL A N 1
ATOM 713 C CA . VAL A 1 87 ? 27.339 16.818 -25.363 1.00 55.53 87 VAL A CA 1
ATOM 714 C C . VAL A 1 87 ? 27.115 15.864 -24.180 1.00 55.53 87 VAL A C 1
ATOM 716 O O . VAL A 1 87 ? 26.440 16.219 -23.215 1.00 55.53 87 VAL A O 1
ATOM 719 N N . ASN A 1 88 ? 27.761 14.694 -24.191 1.00 65.19 88 ASN A N 1
ATOM 720 C CA . ASN A 1 88 ? 27.653 13.723 -23.099 1.00 65.19 88 ASN A CA 1
ATOM 721 C C . ASN A 1 88 ? 28.324 14.222 -21.812 1.00 65.19 88 ASN A C 1
ATOM 723 O O . ASN A 1 88 ? 27.826 13.966 -20.719 1.00 65.19 88 ASN A O 1
ATOM 727 N N . ARG A 1 89 ? 29.420 14.986 -21.929 1.00 72.19 89 ARG A N 1
ATOM 728 C CA . ARG A 1 89 ? 30.126 15.560 -20.772 1.00 72.19 89 ARG A CA 1
ATOM 729 C C . ARG A 1 89 ? 29.330 16.692 -20.136 1.00 72.19 89 ARG A C 1
ATOM 731 O O . ARG A 1 89 ? 29.299 16.783 -18.914 1.00 72.19 89 ARG A O 1
ATOM 738 N N . LEU A 1 90 ? 28.683 17.534 -20.944 1.00 80.69 90 LEU A N 1
ATOM 739 C CA . LEU A 1 90 ? 27.823 18.601 -20.431 1.00 80.69 90 LEU A CA 1
ATOM 740 C C . LEU A 1 90 ? 26.584 18.024 -19.736 1.00 80.69 90 LEU A C 1
ATOM 742 O O . LEU A 1 90 ? 26.272 18.443 -18.626 1.00 80.69 90 LEU A O 1
ATOM 746 N N . LYS A 1 91 ? 25.946 17.006 -20.331 1.00 78.00 91 LYS A N 1
ATOM 747 C CA . LYS A 1 91 ? 24.819 16.295 -19.712 1.00 78.00 91 LYS A CA 1
ATOM 748 C C . LYS A 1 91 ? 25.221 15.631 -18.391 1.00 78.00 91 LYS A C 1
ATOM 750 O O . LYS A 1 91 ? 24.532 15.809 -17.399 1.00 78.00 91 LYS A O 1
ATOM 755 N N . ALA A 1 92 ? 26.369 14.951 -18.341 1.00 77.81 92 ALA A N 1
ATOM 756 C CA . ALA A 1 92 ? 26.881 14.355 -17.105 1.00 77.81 92 ALA A CA 1
ATOM 757 C C . ALA A 1 92 ? 27.186 15.405 -16.019 1.00 77.81 92 ALA A C 1
ATOM 759 O O . ALA A 1 92 ? 26.864 15.200 -14.852 1.00 77.81 92 ALA A O 1
ATOM 760 N N . ARG A 1 93 ? 27.764 16.555 -16.396 1.00 79.44 93 ARG A N 1
ATOM 761 C CA . ARG A 1 93 ? 28.006 17.676 -15.469 1.00 79.44 93 ARG A CA 1
ATOM 762 C C . ARG A 1 93 ? 26.710 18.292 -14.953 1.00 79.44 93 ARG A C 1
ATOM 764 O O . ARG A 1 93 ? 26.645 18.625 -13.779 1.00 79.44 93 ARG A O 1
ATOM 771 N N . TYR A 1 94 ? 25.694 18.416 -15.803 1.00 79.38 94 TYR A N 1
ATOM 772 C CA . TYR A 1 94 ? 24.372 18.891 -15.406 1.00 79.38 94 TYR A CA 1
ATOM 773 C C . TYR A 1 94 ? 23.685 17.921 -14.435 1.00 79.38 94 TYR A C 1
ATOM 775 O O . TYR A 1 94 ? 23.179 18.353 -13.404 1.00 79.38 94 TYR A O 1
ATOM 783 N N . GLU A 1 95 ? 23.728 16.613 -14.705 1.00 76.62 95 GLU A N 1
ATOM 784 C CA . GLU A 1 95 ? 23.184 15.595 -13.794 1.00 76.62 95 GLU A CA 1
ATOM 785 C C . GLU A 1 95 ? 23.903 15.598 -12.436 1.00 76.62 95 GLU A C 1
ATOM 787 O O . GLU A 1 95 ? 23.245 15.557 -11.397 1.00 76.62 95 GLU A O 1
ATOM 792 N N . LYS A 1 96 ? 25.236 15.743 -12.432 1.00 76.19 96 LYS A N 1
ATOM 793 C CA . LYS A 1 96 ? 26.042 15.900 -11.213 1.00 76.19 96 LYS A CA 1
ATOM 794 C C . LYS A 1 96 ? 25.687 17.182 -10.448 1.00 76.19 96 LYS A C 1
ATOM 796 O O . LYS A 1 96 ? 25.400 17.119 -9.260 1.00 76.19 96 LYS A O 1
ATOM 801 N N . HIS A 1 97 ? 25.597 18.317 -11.139 1.00 76.50 97 HIS A N 1
ATOM 802 C CA . HIS A 1 97 ? 25.199 19.594 -10.543 1.00 76.50 97 HIS A CA 1
ATOM 803 C C . HIS A 1 97 ? 23.779 19.545 -9.958 1.00 76.50 97 HIS A C 1
ATOM 805 O O . HIS A 1 97 ? 23.522 20.129 -8.910 1.00 76.50 97 HIS A O 1
ATOM 811 N N . LYS A 1 98 ? 22.845 18.832 -10.599 1.00 69.50 98 LYS A N 1
ATOM 812 C CA . LYS A 1 98 ? 21.473 18.639 -10.105 1.00 69.50 98 LYS A CA 1
ATOM 813 C C . LYS A 1 98 ? 21.440 17.831 -8.802 1.00 69.50 98 LYS A C 1
ATOM 815 O O . LYS A 1 98 ? 20.657 18.160 -7.916 1.00 69.50 98 LYS A O 1
ATOM 820 N N . LEU A 1 99 ? 22.296 16.812 -8.683 1.00 62.00 99 LEU A N 1
ATOM 821 C CA . LEU A 1 99 ? 22.476 16.025 -7.458 1.00 62.00 99 LEU A CA 1
ATOM 822 C C . LEU A 1 99 ? 23.133 16.850 -6.336 1.00 62.00 99 LEU A C 1
ATOM 824 O O . LEU A 1 99 ? 22.663 16.814 -5.205 1.00 62.00 99 LEU A O 1
ATOM 828 N N . GLU A 1 100 ? 24.173 17.625 -6.654 1.00 64.88 100 GLU A N 1
ATOM 829 C CA . GLU A 1 100 ? 24.944 18.428 -5.688 1.00 64.88 100 GLU A CA 1
ATOM 830 C C . GLU A 1 100 ? 24.201 19.681 -5.198 1.00 64.88 100 GLU A C 1
ATOM 832 O O . GLU A 1 100 ? 24.354 20.081 -4.048 1.00 64.88 100 GLU A O 1
ATOM 837 N N . SER A 1 101 ? 23.361 20.293 -6.040 1.00 59.22 101 SER A N 1
ATOM 838 C CA . SER A 1 101 ? 22.650 21.542 -5.711 1.00 59.22 101 SER A CA 1
ATOM 839 C C . SER A 1 101 ? 21.428 21.347 -4.803 1.00 59.22 101 SER A C 1
ATOM 841 O O . SER A 1 101 ? 20.646 22.279 -4.640 1.00 59.22 101 SER A O 1
ATOM 843 N N . GLY A 1 102 ? 21.172 20.134 -4.294 1.00 49.03 102 GLY A N 1
ATOM 844 C CA . GLY A 1 102 ? 19.969 19.827 -3.501 1.00 49.03 102 GLY A CA 1
ATOM 845 C C . GLY A 1 102 ? 18.640 20.007 -4.257 1.00 49.03 102 GLY A C 1
ATOM 846 O O . GLY A 1 102 ? 17.571 19.874 -3.675 1.00 49.03 102 GLY A O 1
ATOM 847 N N . SER A 1 103 ? 18.701 20.292 -5.564 1.00 45.62 103 SER A N 1
ATOM 848 C CA . SER A 1 103 ? 17.559 20.433 -6.478 1.00 45.62 103 SER A CA 1
ATOM 849 C C . SER A 1 103 ? 17.171 19.097 -7.129 1.00 45.62 103 SER A C 1
ATOM 851 O O . SER A 1 103 ? 16.240 19.009 -7.933 1.00 45.62 103 SER A O 1
ATOM 853 N N . GLY A 1 104 ? 17.862 18.013 -6.770 1.00 47.53 104 GLY A N 1
ATOM 854 C CA . GLY A 1 104 ? 17.349 16.672 -6.974 1.00 47.53 104 GLY A CA 1
ATOM 855 C C . GLY A 1 104 ? 16.093 16.529 -6.130 1.00 47.53 104 GLY A C 1
ATOM 856 O O . GLY A 1 104 ? 16.204 16.333 -4.924 1.00 47.53 104 GLY A O 1
ATOM 857 N N . ARG A 1 105 ? 14.905 16.641 -6.752 1.00 47.91 105 ARG A N 1
ATOM 858 C CA . ARG A 1 105 ? 13.646 16.143 -6.170 1.00 47.91 105 ARG A CA 1
ATOM 859 C C . ARG A 1 105 ? 13.997 14.855 -5.435 1.00 47.91 105 ARG A C 1
ATOM 861 O O . ARG A 1 105 ? 14.594 13.980 -6.070 1.00 47.91 105 ARG A O 1
ATOM 868 N N . ILE A 1 106 ? 13.685 14.772 -4.139 1.00 56.34 106 ILE A N 1
ATOM 869 C CA . ILE A 1 106 ? 13.717 13.505 -3.401 1.00 56.34 106 ILE A CA 1
ATOM 870 C C . ILE A 1 106 ? 13.085 12.489 -4.350 1.00 56.34 106 ILE A C 1
ATOM 872 O O . ILE A 1 106 ? 11.940 12.679 -4.773 1.00 56.34 106 ILE A O 1
ATOM 876 N N . LYS A 1 107 ? 13.882 11.532 -4.839 1.00 71.06 107 LYS A N 1
ATOM 877 C CA . LYS A 1 107 ? 13.369 10.552 -5.791 1.00 71.06 107 LYS A CA 1
ATOM 878 C C . LYS A 1 107 ? 12.311 9.787 -5.016 1.00 71.06 107 LYS A C 1
ATOM 880 O O . LYS A 1 107 ? 12.651 9.157 -4.019 1.00 71.06 107 LYS A O 1
ATOM 885 N N . LYS A 1 108 ? 11.047 9.929 -5.420 1.00 80.31 108 LYS A N 1
ATOM 886 C CA . LYS A 1 108 ? 9.967 9.143 -4.832 1.00 80.31 108 LYS A CA 1
ATOM 887 C C . LYS A 1 108 ? 10.337 7.669 -4.978 1.00 80.31 108 LYS A C 1
ATOM 889 O O . LYS A 1 108 ? 10.814 7.278 -6.047 1.00 80.31 108 LYS A O 1
ATOM 894 N N . THR A 1 109 ? 10.175 6.899 -3.910 1.00 86.44 109 THR A N 1
ATOM 895 C CA . THR A 1 109 ? 10.360 5.442 -3.966 1.00 86.44 109 THR A CA 1
ATOM 896 C C . THR A 1 109 ? 9.292 4.833 -4.869 1.00 86.44 109 THR A C 1
ATOM 898 O O . THR A 1 109 ? 8.253 5.457 -5.102 1.00 86.44 109 THR A O 1
ATOM 901 N N . GLU A 1 110 ? 9.503 3.619 -5.379 1.00 89.56 110 GLU A N 1
ATOM 902 C CA . GLU A 1 110 ? 8.466 2.959 -6.191 1.00 89.56 110 GLU A CA 1
ATOM 903 C C . GLU A 1 110 ? 7.145 2.815 -5.430 1.00 89.56 110 GLU A C 1
ATOM 905 O O . GLU A 1 110 ? 6.082 3.033 -6.008 1.00 89.56 110 GLU A O 1
ATOM 910 N N . LEU A 1 111 ? 7.207 2.542 -4.121 1.00 91.25 111 LEU A N 1
ATOM 911 C CA . LEU A 1 111 ? 6.034 2.528 -3.249 1.00 91.25 111 LEU A CA 1
ATOM 912 C C . LEU A 1 111 ? 5.306 3.870 -3.243 1.00 91.25 111 LEU A C 1
ATOM 914 O O . LEU A 1 111 ? 4.090 3.895 -3.381 1.00 91.25 111 LEU A O 1
ATOM 918 N N . GLN A 1 112 ? 6.027 4.983 -3.119 1.00 91.69 112 GLN A N 1
ATOM 919 C CA . GLN A 1 112 ? 5.407 6.308 -3.167 1.00 91.69 112 GLN A CA 1
ATOM 920 C C . GLN A 1 112 ? 4.782 6.578 -4.535 1.00 91.69 112 GLN A C 1
ATOM 922 O O . GLN A 1 112 ? 3.652 7.040 -4.591 1.00 91.69 112 GLN A O 1
ATOM 927 N N . VAL A 1 113 ? 5.474 6.229 -5.625 1.00 91.25 113 VAL A N 1
ATOM 928 C CA . VAL A 1 113 ? 4.931 6.367 -6.986 1.00 91.25 113 VAL A CA 1
ATOM 929 C C . VAL A 1 113 ? 3.630 5.581 -7.133 1.00 91.25 113 VAL A C 1
ATOM 931 O O . VAL A 1 113 ? 2.644 6.142 -7.590 1.00 91.25 113 VAL A O 1
ATOM 934 N N . TYR A 1 114 ? 3.601 4.320 -6.699 1.00 92.75 114 TYR A N 1
ATOM 935 C CA . TYR A 1 114 ? 2.395 3.493 -6.729 1.00 92.75 114 TYR A CA 1
ATOM 936 C C . TYR A 1 114 ? 1.250 4.096 -5.902 1.00 92.7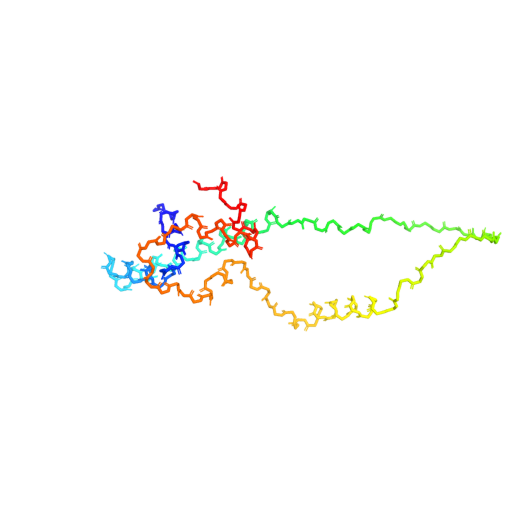5 114 TYR A C 1
ATOM 938 O O . TYR A 1 114 ? 0.107 4.125 -6.356 1.00 92.75 114 TYR A O 1
ATOM 946 N N . LEU A 1 115 ? 1.547 4.588 -4.699 1.00 92.38 115 LEU A N 1
ATOM 947 C CA . LEU A 1 115 ? 0.547 5.182 -3.811 1.00 92.38 115 LEU A CA 1
ATOM 948 C C . LEU A 1 115 ? -0.007 6.511 -4.335 1.00 92.38 115 LEU A C 1
ATOM 950 O O . LEU A 1 115 ? -1.166 6.807 -4.082 1.00 92.38 115 LEU A O 1
ATOM 954 N N . ASP A 1 116 ? 0.801 7.283 -5.062 1.00 91.25 116 ASP A N 1
ATOM 955 C CA . ASP A 1 116 ? 0.387 8.549 -5.674 1.00 91.25 116 ASP A CA 1
ATOM 956 C C . ASP A 1 116 ? -0.416 8.368 -6.970 1.00 91.25 116 ASP A C 1
ATOM 958 O O . ASP A 1 116 ? -0.997 9.332 -7.470 1.00 91.25 116 ASP A O 1
ATOM 962 N N . GLU A 1 117 ? -0.395 7.176 -7.572 1.00 91.00 117 GLU A N 1
ATOM 963 C CA . GLU A 1 117 ? -1.234 6.894 -8.735 1.00 91.00 117 GLU A CA 1
ATOM 964 C C . GLU A 1 117 ? -2.708 6.914 -8.338 1.00 91.00 117 GLU A C 1
ATOM 966 O O . GLU A 1 117 ? -3.069 6.538 -7.222 1.00 91.00 117 GLU A O 1
ATOM 971 N N . GLU A 1 118 ? -3.568 7.312 -9.269 1.00 87.31 118 GLU A N 1
ATOM 972 C CA . GLU A 1 118 ? -5.010 7.233 -9.061 1.00 87.31 118 GLU A CA 1
ATOM 973 C C . GLU A 1 118 ? -5.410 5.784 -8.754 1.00 87.31 118 GLU A C 1
ATOM 975 O O . GLU A 1 118 ? -4.801 4.822 -9.248 1.00 87.31 118 GLU A O 1
ATOM 980 N N . VAL A 1 119 ? -6.394 5.630 -7.871 1.00 86.38 119 VAL A N 1
ATOM 981 C CA . VAL A 1 119 ? -7.030 4.335 -7.649 1.00 86.38 119 VAL A CA 1
ATOM 982 C C . VAL A 1 119 ? -7.719 3.890 -8.934 1.00 86.38 119 VAL A C 1
ATOM 984 O O . VAL A 1 119 ? -8.245 4.709 -9.689 1.00 86.38 119 VAL A O 1
ATOM 987 N N . LEU A 1 120 ? -7.678 2.591 -9.223 1.00 84.56 120 LEU A N 1
ATOM 988 C CA . LEU A 1 120 ? -8.406 2.061 -10.371 1.00 84.56 120 LEU A CA 1
ATOM 989 C C . LEU A 1 120 ? -9.908 2.141 -10.096 1.00 84.56 120 LEU A C 1
ATOM 991 O O . LEU A 1 120 ? -10.375 1.566 -9.117 1.00 84.56 120 LEU A O 1
ATOM 995 N N . GLU A 1 121 ? -10.645 2.811 -10.983 1.00 75.88 121 GLU A N 1
ATOM 996 C CA . GLU A 1 121 ? -12.110 2.835 -10.949 1.00 75.88 121 GLU A CA 1
ATOM 997 C C . GLU A 1 121 ? -12.678 1.4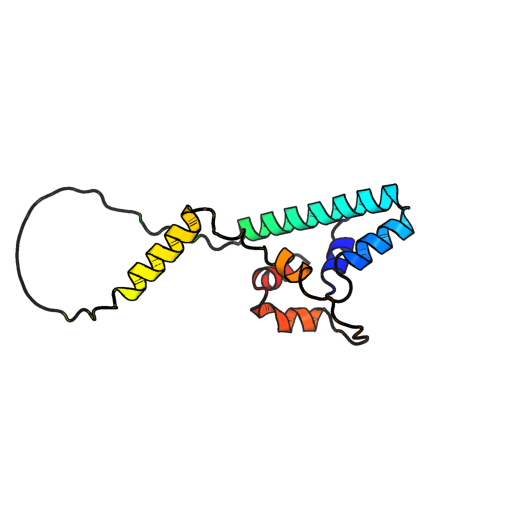08 -10.983 1.00 75.88 121 GLU A C 1
ATOM 999 O O . GLU A 1 121 ? -12.134 0.555 -11.689 1.00 75.88 121 GLU A O 1
ATOM 1004 N N . ASP A 1 122 ? -13.754 1.186 -10.214 1.00 63.94 122 ASP A N 1
ATOM 1005 C CA . ASP A 1 122 ? -14.428 -0.085 -9.891 1.00 63.94 122 ASP A CA 1
ATOM 1006 C C . ASP A 1 122 ? -14.421 -1.140 -11.014 1.00 63.94 122 ASP A C 1
ATOM 1008 O O . ASP A 1 122 ? -15.398 -1.376 -11.728 1.00 63.94 122 ASP A O 1
ATOM 1012 N N . CYS A 1 123 ? -13.290 -1.831 -11.142 1.00 74.06 123 CYS A N 1
ATOM 1013 C CA . CYS A 1 123 ? -13.110 -2.967 -12.029 1.00 74.06 123 CYS A CA 1
ATOM 1014 C C . CYS A 1 123 ? -13.407 -4.223 -11.201 1.00 74.06 123 CYS A C 1
ATOM 1016 O O . CYS A 1 123 ? -12.527 -4.762 -10.520 1.00 74.06 123 CYS A O 1
ATOM 1018 N N . GLU A 1 124 ? -14.675 -4.650 -11.193 1.00 74.38 124 GLU A N 1
ATOM 1019 C CA . GLU A 1 124 ? -15.147 -5.809 -10.414 1.00 74.38 124 GLU A CA 1
ATOM 1020 C C . GLU A 1 124 ? -14.374 -7.102 -10.741 1.00 74.38 124 GLU A C 1
ATOM 1022 O O . GLU A 1 124 ? -14.217 -7.973 -9.888 1.00 74.38 124 GLU A O 1
ATOM 1027 N N . ASP A 1 125 ? -13.839 -7.214 -11.958 1.00 83.75 125 ASP A N 1
ATOM 1028 C CA . ASP A 1 125 ? -13.081 -8.354 -12.475 1.00 83.75 125 ASP A CA 1
ATOM 1029 C C . ASP A 1 125 ? -11.552 -8.168 -12.424 1.00 83.75 125 ASP A C 1
ATOM 1031 O O . ASP A 1 125 ? -10.809 -8.902 -13.088 1.00 83.75 125 ASP A O 1
ATOM 1035 N N . LEU A 1 126 ? -11.051 -7.207 -11.636 1.00 86.25 126 LEU A N 1
ATOM 1036 C CA . LEU A 1 126 ? -9.615 -6.975 -11.516 1.00 86.25 126 LEU A CA 1
ATOM 1037 C C . LEU A 1 126 ? -8.890 -8.182 -10.905 1.00 86.25 126 LEU A C 1
ATOM 1039 O O . LEU A 1 126 ? -8.945 -8.449 -9.705 1.00 86.25 126 LEU A O 1
ATOM 1043 N N . ASP A 1 127 ? -8.090 -8.845 -11.733 1.00 89.56 127 ASP A N 1
ATOM 1044 C CA . ASP A 1 127 ? -7.051 -9.761 -11.275 1.00 89.56 127 ASP A CA 1
ATOM 1045 C C . ASP A 1 127 ? -5.813 -8.951 -10.856 1.00 89.56 127 ASP A C 1
ATOM 1047 O O . ASP A 1 127 ? -5.004 -8.529 -11.690 1.00 89.56 127 ASP A O 1
ATOM 1051 N N . VAL A 1 128 ? -5.671 -8.734 -9.544 1.00 89.19 128 VAL A N 1
ATOM 1052 C CA . VAL A 1 128 ? -4.564 -7.977 -8.934 1.00 89.19 128 VAL A CA 1
ATOM 1053 C C . VAL A 1 128 ? -3.200 -8.553 -9.332 1.00 89.19 128 VAL A C 1
ATOM 1055 O O . VAL A 1 128 ? -2.275 -7.803 -9.648 1.00 89.19 128 VAL A O 1
ATOM 1058 N N . LEU A 1 129 ? -3.060 -9.881 -9.404 1.00 88.31 129 LEU A N 1
ATOM 1059 C CA . LEU A 1 129 ? -1.793 -10.521 -9.773 1.00 88.31 129 LEU A CA 1
ATOM 1060 C C . LEU A 1 129 ? -1.459 -10.275 -11.246 1.00 88.31 129 LEU A C 1
ATOM 1062 O O . LEU A 1 129 ? -0.315 -9.965 -11.595 1.00 88.31 129 LEU A O 1
ATOM 1066 N N . LYS A 1 130 ? -2.458 -10.369 -12.126 1.00 89.94 130 LYS A N 1
ATOM 1067 C CA . LYS A 1 130 ? -2.303 -10.030 -13.545 1.00 89.94 130 LYS A CA 1
ATOM 1068 C C . LYS A 1 130 ? -1.976 -8.549 -13.730 1.00 89.94 130 LYS A C 1
ATOM 1070 O O . LYS A 1 130 ? -1.138 -8.231 -14.577 1.00 89.94 130 LYS A O 1
ATOM 1075 N N . TRP A 1 131 ? -2.575 -7.660 -12.937 1.00 90.94 131 TRP A N 1
ATOM 1076 C CA . TRP A 1 131 ? -2.274 -6.230 -12.965 1.00 90.94 131 TRP A CA 1
ATOM 1077 C C . TRP A 1 131 ? -0.809 -5.958 -12.618 1.00 90.94 131 TRP A C 1
ATOM 1079 O O . TRP A 1 131 ? -0.109 -5.303 -13.396 1.00 90.94 131 TRP A O 1
ATOM 1089 N N . TRP A 1 132 ? -0.306 -6.532 -11.520 1.00 90.62 132 TRP A N 1
ATOM 1090 C CA . TRP A 1 132 ? 1.105 -6.404 -11.139 1.00 90.62 132 TRP A CA 1
ATOM 1091 C C . TRP A 1 132 ? 2.040 -6.996 -12.189 1.00 90.62 132 TRP A C 1
ATOM 1093 O O . TRP A 1 132 ? 3.050 -6.383 -12.534 1.00 90.62 132 TRP A O 1
ATOM 1103 N N . LYS A 1 133 ? 1.677 -8.135 -12.789 1.00 88.62 133 LYS A N 1
ATOM 1104 C CA . LYS A 1 133 ? 2.453 -8.735 -13.881 1.00 88.62 133 LYS A CA 1
ATOM 1105 C C . LYS A 1 133 ? 2.592 -7.791 -15.079 1.00 88.62 133 LYS A C 1
ATOM 1107 O O . LYS A 1 133 ? 3.696 -7.647 -15.605 1.00 88.62 133 LYS A O 1
ATOM 1112 N N . ILE A 1 134 ? 1.504 -7.137 -15.491 1.00 90.50 134 ILE A N 1
ATOM 1113 C CA . ILE A 1 134 ? 1.500 -6.166 -16.599 1.00 90.50 134 ILE A CA 1
ATOM 1114 C C . ILE A 1 134 ? 2.323 -4.919 -16.240 1.00 90.50 134 ILE A C 1
ATOM 1116 O O . ILE A 1 134 ? 3.072 -4.415 -17.075 1.00 90.50 134 ILE A O 1
ATOM 1120 N N . ASN A 1 135 ? 2.234 -4.450 -14.993 1.00 90.12 135 ASN A N 1
ATOM 1121 C CA . ASN A 1 135 ? 2.912 -3.238 -14.529 1.00 90.12 135 ASN A CA 1
ATOM 1122 C C . ASN A 1 135 ? 4.340 -3.474 -14.005 1.00 90.12 135 ASN A C 1
ATOM 1124 O O . ASN A 1 135 ? 5.037 -2.514 -13.688 1.00 90.12 135 ASN A O 1
ATOM 1128 N N . SER A 1 136 ? 4.826 -4.716 -13.985 1.00 88.06 136 SER A N 1
ATOM 1129 C CA . SER A 1 136 ? 6.157 -5.083 -13.472 1.00 88.06 136 SER A CA 1
ATOM 1130 C C . SER A 1 136 ? 7.322 -4.333 -14.132 1.00 88.06 136 SER A C 1
ATOM 1132 O O . SER A 1 136 ? 8.363 -4.135 -13.512 1.00 88.06 136 SER A O 1
ATOM 1134 N N . GLY A 1 137 ? 7.160 -3.874 -15.379 1.00 85.94 137 GLY A N 1
ATOM 1135 C CA . GLY A 1 137 ? 8.155 -3.036 -16.056 1.00 85.94 137 GLY A CA 1
ATOM 1136 C C . GLY A 1 137 ? 8.246 -1.605 -15.510 1.00 85.94 137 GLY A C 1
ATOM 1137 O O . GLY A 1 137 ? 9.302 -0.987 -15.614 1.00 85.94 137 GLY A O 1
ATOM 1138 N N . ARG A 1 138 ? 7.158 -1.082 -14.929 1.00 88.62 138 ARG A N 1
ATOM 1139 C CA . ARG A 1 138 ? 7.107 0.233 -14.261 1.00 88.62 138 ARG A CA 1
ATOM 1140 C C . ARG A 1 138 ? 7.623 0.161 -12.829 1.00 88.62 138 ARG A C 1
ATOM 1142 O O . ARG A 1 138 ? 8.106 1.164 -12.317 1.00 88.62 138 ARG A O 1
ATOM 1149 N N . PHE A 1 139 ? 7.526 -1.024 -12.232 1.00 87.56 139 PHE A N 1
ATOM 1150 C CA . PHE A 1 139 ? 7.843 -1.275 -10.837 1.00 87.56 139 PHE A CA 1
ATOM 1151 C C . PHE A 1 139 ? 8.824 -2.450 -10.656 1.00 87.56 139 PHE A C 1
ATOM 1153 O O . PHE A 1 139 ? 8.431 -3.527 -10.189 1.00 87.56 139 PHE A O 1
ATOM 1160 N N . PRO A 1 140 ? 10.092 -2.308 -11.083 1.00 83.50 140 PRO A N 1
ATOM 1161 C CA . PRO A 1 140 ? 11.079 -3.375 -10.970 1.00 83.50 140 PRO A CA 1
ATOM 1162 C C . PRO A 1 140 ? 11.376 -3.812 -9.528 1.00 83.50 140 PRO A C 1
ATOM 1164 O O . PRO A 1 140 ? 11.627 -5.001 -9.336 1.00 83.50 140 PRO A O 1
ATOM 1167 N N . PHE A 1 141 ? 11.312 -2.933 -8.518 1.00 82.00 141 PHE A N 1
ATOM 1168 C CA . PHE A 1 141 ? 11.458 -3.373 -7.124 1.00 82.00 141 PHE A CA 1
ATOM 1169 C C . PHE A 1 141 ? 10.250 -4.195 -6.675 1.00 82.00 141 PHE A C 1
ATOM 1171 O O . PHE A 1 141 ? 10.437 -5.231 -6.041 1.00 82.00 141 PHE A O 1
ATOM 1178 N N . PHE A 1 142 ? 9.025 -3.813 -7.057 1.00 81.62 142 PHE A N 1
ATOM 1179 C CA . PHE A 1 142 ? 7.847 -4.638 -6.758 1.00 81.62 142 PHE A CA 1
ATOM 1180 C C . PHE A 1 142 ? 7.849 -5.977 -7.496 1.00 81.62 142 PHE A C 1
ATOM 1182 O O . PHE A 1 142 ? 7.424 -6.972 -6.916 1.00 81.62 142 PHE A O 1
ATOM 1189 N N . ARG A 1 143 ? 8.379 -6.042 -8.723 1.00 77.25 143 ARG A N 1
ATOM 1190 C CA . ARG A 1 143 ? 8.540 -7.307 -9.462 1.00 77.25 143 ARG A CA 1
ATOM 1191 C C . ARG A 1 143 ? 9.351 -8.336 -8.674 1.00 77.25 143 ARG A C 1
ATOM 1193 O O . ARG A 1 143 ? 9.010 -9.515 -8.636 1.00 77.25 143 ARG A O 1
ATOM 1200 N N . ASP A 1 144 ? 10.443 -7.897 -8.064 1.00 71.50 144 ASP A N 1
ATOM 1201 C CA . ASP A 1 144 ? 11.360 -8.792 -7.357 1.00 71.50 144 ASP A CA 1
ATOM 1202 C C . ASP A 1 144 ? 10.946 -8.971 -5.876 1.00 71.50 144 ASP A C 1
ATOM 1204 O O . ASP A 1 144 ? 11.437 -9.860 -5.175 1.00 71.50 144 ASP A O 1
ATOM 1208 N N . TRP A 1 145 ? 9.982 -8.169 -5.409 1.00 66.38 145 TRP A N 1
ATOM 1209 C CA . TRP A 1 145 ? 9.365 -8.242 -4.081 1.00 66.38 145 TRP A CA 1
ATOM 1210 C C . TRP A 1 145 ? 8.441 -9.456 -3.910 1.00 66.38 145 TRP A C 1
ATOM 1212 O O . TRP A 1 145 ? 8.265 -9.939 -2.792 1.00 66.38 145 TRP A O 1
ATOM 1222 N N . HIS A 1 146 ? 7.907 -10.015 -5.003 1.00 55.41 146 HIS A N 1
ATOM 1223 C CA . HIS A 1 146 ? 7.044 -11.210 -4.990 1.00 55.41 146 HIS A CA 1
ATOM 1224 C C . HIS A 1 146 ? 7.720 -12.475 -4.425 1.00 55.41 146 HIS A C 1
ATOM 1226 O O . HIS A 1 146 ? 7.080 -13.507 -4.309 1.00 55.41 146 HIS A O 1
ATOM 1232 N N . VAL A 1 147 ? 9.020 -12.435 -4.117 1.00 49.75 147 VAL A N 1
ATOM 1233 C CA . VAL A 1 147 ? 9.747 -13.550 -3.486 1.00 49.75 147 VAL A CA 1
ATOM 1234 C C . VAL A 1 147 ? 9.561 -13.553 -1.955 1.00 49.75 147 VAL A C 1
ATOM 1236 O O . VAL A 1 147 ? 9.950 -14.506 -1.284 1.00 49.75 147 VAL A O 1
ATOM 1239 N N . ILE A 1 148 ? 8.984 -12.486 -1.386 1.00 51.19 148 ILE A N 1
ATOM 1240 C CA . ILE A 1 148 ? 8.800 -12.299 0.064 1.00 51.19 148 ILE A CA 1
ATOM 1241 C C . ILE A 1 148 ? 7.351 -12.606 0.517 1.00 51.19 148 ILE A C 1
ATOM 1243 O O . ILE A 1 148 ? 7.118 -12.765 1.717 1.00 51.19 148 ILE A O 1
ATOM 1247 N N . PHE A 1 149 ? 6.404 -12.779 -0.413 1.00 45.03 149 PHE A N 1
ATOM 1248 C CA . PHE A 1 149 ? 5.013 -13.188 -0.160 1.00 45.03 149 PHE A CA 1
ATOM 1249 C C . PHE A 1 149 ? 4.626 -14.393 -1.016 1.00 45.03 149 PHE A C 1
ATOM 1251 O O . PHE A 1 149 ? 3.809 -15.206 -0.529 1.00 45.03 149 PHE A O 1
#

Organism: Striga hermonthica (NCBI:txid68872)

Foldseek 3Di:
DPLVVLVVQLLQLQCHLNVQLVVLCVVPNPPRSNVVSVVSVVVVVVVLVVLCVVPVPPPPPPPDDDDDDDDDDDDDDDDDDPCPDCVVVVVVVVVVCCVVVVVPDPPQALSRVSNPDHRDPPPVPDPSVVVCVVCCVVPVSVVVVVVVD

pLDDT: mean 74.8, std 21.17, range [30.91, 96.56]

=== Feature glossary ===
Each block in this record encodes a different view of the same protein. In brief:

Predicted aligned error. PAE(i, j) answers: if I align the predicted and true structures on residue i, how far off (in Å) do I expect residue j to be? A block-diagonal PAE matrix with low values on the blocks and high values off-diagonal is the signature of a multi-domain protein with confidently predicted domains but uncertain inter-domain orientation.

Contact-map, Ramachandran, and PAE plots. Plot images: a contact map (which residues are close in 3D, as an N×N binary image), a Ramachandran scatter (backbone torsion angles, revealing secondary-structure composition at a glance), and — for AlphaFold structures — a PAE heatmap (pairwise prediction confidence).

Backbone torsions (φ/ψ). φ (phi) and ψ (psi) are the two rotatable backbone dihedrals per residue: φ is the C(i-1)–N–Cα–C torsion, ψ is the N–Cα–C–N(i+1) torsion, both in degrees on (−180°, 180°]. α-helical residues cluster near (−60°, −45°); β-strand residues near (−120°, +130°). A Ramachandran plot is simply a scatter of (φ, ψ) for every residue.

Foldseek 3Di. A 3Di character summarizes, for each residue, the relative orientation of the Cα frame of its nearest spatial neighbor. Because it encodes fold topology rather than chemistry, 3Di alignments detect remote structural similarity that sequence alignment misses.

Radius of gyration, Cα contacts, bounding box. Three whole-structure scalars: the radius of gyration (RMS distance of Cα from centroid, in Å), the count of Cα–Cα contacts (pairs closer than 8 Å and separated by more than four residues in sequence — i.e. tertiary, not local, contacts), and the bounding-box dimensions. Together they distinguish compact globular folds from extended fibres or disordered chains.

Sequence. Sequence gives the chain of amino acids in standard one-letter code (A=alanine, C=cysteine, …, Y=tyrosine), read N→C. It is the only feature that is directly encoded by the gene; all structural features are derived from the folded form of this sequence.

mmCIF coordinates. Atomic coordinates in PDBx/mmCIF format — the same representation the Protein Data Bank distributes. Each line of the _atom_site loop places one backbone atom in Cartesian space (units: ångströms, origin: arbitrary).

Secondary structure (3-state, P-SEA). Three-state secondary structure (P-SEA) collapses the eight DSSP classes into helix (a), strand (b), and coil (c). P-SEA assigns these from Cα geometry alone — distances and angles — without requiring backbone oxygens, so it works on any Cα trace.

InterPro / GO / CATH / organism. Functional annotations link the protein to curated databases. InterPro entries identify conserved domains and families by matching the sequence against member-database signatures (Pfam, PROSITE, CDD, …). Gene Ontology (GO) terms describe molecular function, biological process, and cellular component in a controlled vocabulary. CATH places the structure in a hierarchical fold classification (Class/Architecture/Topology/Homologous-superfamily). The organism is the source species.

B-factor. B-factor (Debye–Waller factor) reflects atomic displacement in the crystal lattice. It is an experimental observable (units Å²), not a prediction; low values mean the atom is pinned down, high values mean it moves or is heterogeneous across the crystal.

Rendered structure images. Structure images are PyMOL renders from six orthogonal camera directions. Cartoon representation draws helices as coils and strands as arrows; sticks shows the backbone as bonds; surface shows the solvent-excluded envelope. Rainbow coloring maps sequence position to hue (blue→red, N→C); chain coloring assigns a distinct color per polypeptide.

Solvent-accessible surface area. Solvent-accessible surface area (SASA) is the area in Å² traced out by the centre of a 1.4 Å probe sphere (a water molecule) rolled over the protein's van der Waals surface (Shrake–Rupley / Lee–Richards construction). Buried residues have near-zero SASA; fully exposed residues can exceed 200 Å². The total SASA scales roughly with the number of surface residues.

Secondary structure (8-state, DSSP). The SS8 string is DSSP's per-residue secondary-structure call. α-helix (H) means an i→i+4 H-bond ladder; β-strand (E) means the residue participates in a β-sheet; 3₁₀ (G) and π (I) are tighter and wider helices; T/S are turns/bends; '-' is loop.

pLDDT. For AlphaFold models, the B-factor field carries pLDDT — the model's own estimate of local accuracy on a 0–100 scale. Regions with pLDDT<50 should be treated as essentially unmodeled; they often correspond to intrinsically disordered segments.

Nearest PDB structures. Nearest PDB neighbors are the top structural matches found by Foldseek when searching this structure against the entire Protein Data Bank. Each hit reports a TM-score (0 to 1; >0.5 almost always implies the same fold) and an E-value. These are *structural* homologs — they may share no detectable sequence similarity.